Protein AF-A0A4Y1ZIA5-F1 (afdb_monomer_lite)

Sequence (81 aa):
MNAGVILLTVASLFVGLFPRLMISSVTPAYNLTVYNSASGSYSLTVMTIVAVTLLPFVLGYSIWSYYVFRKRVTKDHHLEY

InterPro domains:
  IPR003317 Cytochrome ubiquinol oxidase subunit 2 [PF02322] (2-69)
  IPR003317 Cytochrome ubiquinol oxidase subunit 2 [PTHR43141] (3-79)

Structure (mmCIF, N/CA/C/O backbone):
data_AF-A0A4Y1ZIA5-F1
#
_entry.id   AF-A0A4Y1ZIA5-F1
#
loop_
_atom_site.group_PDB
_atom_site.id
_atom_site.type_symbol
_atom_site.label_atom_id
_atom_site.label_alt_id
_atom_site.label_comp_id
_atom_site.label_asym_id
_atom_site.label_entity_id
_atom_site.label_seq_id
_atom_site.pdbx_PDB_ins_code
_atom_site.Cartn_x
_atom_site.Cartn_y
_atom_site.Cartn_z
_atom_site.occupancy
_atom_site.B_iso_or_equiv
_atom_site.auth_seq_id
_atom_site.auth_comp_id
_atom_site.auth_asym_id
_atom_site.auth_atom_id
_atom_site.pdbx_PDB_model_num
ATOM 1 N N . MET A 1 1 ? -11.536 14.550 8.536 1.00 57.53 1 MET A N 1
ATOM 2 C CA . MET A 1 1 ? -12.055 14.703 7.160 1.00 57.53 1 MET A CA 1
ATOM 3 C C . MET A 1 1 ? -10.966 14.802 6.078 1.00 57.53 1 MET A C 1
ATOM 5 O O . MET A 1 1 ? -11.319 14.977 4.924 1.00 57.53 1 MET A O 1
ATOM 9 N N . ASN A 1 2 ? -9.672 14.592 6.383 1.00 81.88 2 ASN A N 1
ATOM 10 C CA . ASN A 1 2 ? -8.591 14.849 5.407 1.00 81.88 2 ASN A CA 1
ATOM 11 C C . ASN A 1 2 ? -7.902 13.579 4.875 1.00 81.88 2 ASN A C 1
ATOM 13 O O . ASN A 1 2 ? -7.193 13.645 3.878 1.00 81.88 2 ASN A O 1
ATOM 17 N N . ALA A 1 3 ? -8.116 12.420 5.509 1.00 82.88 3 ALA A N 1
ATOM 18 C CA . ALA A 1 3 ? -7.444 11.175 5.130 1.00 82.88 3 ALA A CA 1
ATOM 19 C C . ALA A 1 3 ? -7.764 10.745 3.688 1.00 82.88 3 ALA A C 1
ATOM 21 O O . ALA A 1 3 ? -6.858 10.376 2.950 1.00 82.88 3 ALA A O 1
ATOM 22 N N . GLY A 1 4 ? -9.028 10.864 3.265 1.00 88.19 4 GLY A N 1
ATOM 23 C CA . GLY A 1 4 ? -9.433 10.542 1.893 1.00 88.19 4 GLY A CA 1
ATOM 24 C C . GLY A 1 4 ? -8.787 11.457 0.851 1.00 88.19 4 GLY A C 1
ATOM 25 O O . GLY A 1 4 ? -8.327 10.979 -0.177 1.00 88.19 4 GLY A O 1
ATOM 26 N N . VAL A 1 5 ? -8.673 12.757 1.146 1.00 91.06 5 VAL A N 1
ATOM 27 C CA . VAL A 1 5 ? -8.022 13.725 0.246 1.00 91.06 5 VAL A CA 1
ATOM 28 C C . VAL A 1 5 ? -6.536 13.406 0.086 1.00 91.06 5 VAL A C 1
ATOM 30 O O . VAL A 1 5 ? -6.033 13.409 -1.031 1.00 91.06 5 VAL A O 1
ATOM 33 N N . ILE A 1 6 ? -5.841 13.069 1.178 1.00 91.19 6 ILE A N 1
ATOM 34 C CA . ILE A 1 6 ? -4.428 12.662 1.129 1.00 91.19 6 ILE A CA 1
ATOM 35 C C . ILE A 1 6 ? -4.266 11.412 0.256 1.00 91.19 6 ILE A C 1
ATOM 37 O O . ILE A 1 6 ? -3.413 11.388 -0.626 1.00 91.19 6 ILE A O 1
ATOM 41 N N . LEU A 1 7 ? -5.114 10.401 0.462 1.00 92.31 7 LEU A N 1
ATOM 42 C CA . LEU A 1 7 ? -5.079 9.149 -0.297 1.00 92.31 7 LEU A CA 1
ATOM 43 C C . LEU A 1 7 ? -5.270 9.385 -1.801 1.00 92.31 7 LEU A C 1
ATOM 45 O O . LEU A 1 7 ? -4.497 8.871 -2.607 1.00 92.31 7 LEU A O 1
ATOM 49 N N . LEU A 1 8 ? -6.263 10.197 -2.172 1.00 92.00 8 LEU A N 1
ATOM 50 C CA . LEU A 1 8 ? -6.572 10.513 -3.567 1.00 92.00 8 LEU A CA 1
ATOM 51 C C . LEU A 1 8 ? -5.458 11.318 -4.242 1.00 92.00 8 LEU A C 1
ATOM 53 O O . LEU A 1 8 ? -5.089 11.010 -5.373 1.00 92.00 8 LEU A O 1
ATOM 57 N N . THR A 1 9 ? -4.895 12.311 -3.552 1.00 90.69 9 THR A N 1
ATOM 58 C CA . THR A 1 9 ? -3.785 13.115 -4.082 1.00 90.69 9 THR A CA 1
ATOM 59 C C . THR A 1 9 ? -2.527 12.276 -4.277 1.00 90.69 9 THR A C 1
ATOM 61 O O . THR A 1 9 ? -1.858 12.392 -5.297 1.00 90.69 9 THR A O 1
ATOM 64 N N . VAL A 1 10 ? -2.196 11.396 -3.331 1.00 89.62 10 VAL A N 1
ATOM 65 C CA . VAL A 1 10 ? -1.037 10.506 -3.483 1.00 89.62 10 VAL A CA 1
ATOM 66 C C . VAL A 1 10 ? -1.266 9.528 -4.637 1.00 89.62 10 VAL A C 1
ATOM 68 O O . VAL A 1 10 ? -0.383 9.356 -5.473 1.00 89.62 10 VAL A O 1
ATOM 71 N N . ALA A 1 11 ? -2.458 8.936 -4.740 1.00 90.62 11 ALA A N 1
ATOM 72 C CA . ALA A 1 11 ? -2.786 8.024 -5.831 1.00 90.62 11 ALA A CA 1
ATOM 73 C C . ALA A 1 11 ? -2.693 8.699 -7.211 1.00 90.62 11 ALA A C 1
ATOM 75 O O . ALA A 1 11 ? -2.113 8.122 -8.131 1.00 90.62 11 ALA A O 1
ATOM 76 N N . SER A 1 12 ? -3.204 9.926 -7.360 1.00 89.38 12 SER A N 1
ATOM 77 C CA . SER A 1 12 ? -3.165 10.646 -8.639 1.00 89.38 12 SER A CA 1
ATOM 78 C C . SER A 1 12 ? -1.738 10.970 -9.091 1.00 89.38 12 SER A C 1
ATOM 80 O O . SER A 1 12 ? -1.440 10.854 -10.281 1.00 89.38 12 SER A O 1
ATOM 82 N N . LEU A 1 13 ? -0.834 11.282 -8.156 1.00 88.12 13 LEU A N 1
ATOM 83 C CA . LEU A 1 13 ? 0.587 11.488 -8.449 1.00 88.12 13 LEU A CA 1
ATOM 84 C C . LEU A 1 13 ? 1.234 10.232 -9.041 1.00 88.12 13 LEU A C 1
ATOM 86 O O . LEU A 1 13 ? 1.896 10.312 -10.074 1.00 88.12 13 LEU A O 1
ATOM 90 N N . PHE A 1 14 ? 1.018 9.065 -8.428 1.00 85.69 14 PHE A N 1
ATOM 91 C CA . PHE A 1 14 ? 1.602 7.813 -8.918 1.00 85.69 14 PHE A CA 1
ATOM 92 C C . PHE A 1 14 ? 1.003 7.362 -10.255 1.00 85.69 14 PHE A C 1
ATOM 94 O O . PHE A 1 14 ? 1.741 6.869 -11.107 1.00 85.69 14 PHE A O 1
ATOM 101 N N . VAL A 1 15 ? -0.297 7.584 -10.480 1.00 86.75 15 VAL A N 1
ATOM 102 C CA . VAL A 1 15 ? -0.941 7.313 -11.778 1.00 86.75 15 VAL A CA 1
ATOM 103 C C . VAL A 1 15 ? -0.361 8.201 -12.881 1.00 86.75 15 VAL A C 1
ATOM 105 O O . VAL A 1 15 ? -0.089 7.707 -13.971 1.00 86.75 15 VAL A O 1
ATOM 108 N N . GLY A 1 16 ? -0.128 9.488 -12.609 1.00 83.00 16 GLY A N 1
ATOM 109 C CA . GLY A 1 16 ? 0.465 10.408 -13.585 1.00 83.00 16 GLY A CA 1
ATOM 110 C C . GLY A 1 16 ? 1.949 10.150 -13.867 1.00 83.00 16 GLY A C 1
ATOM 111 O O . GLY A 1 16 ? 2.437 10.476 -14.950 1.00 83.00 16 GLY A O 1
ATOM 112 N N . LEU A 1 17 ? 2.676 9.571 -12.906 1.00 82.31 17 LEU A N 1
ATOM 113 C CA . LEU A 1 17 ? 4.114 9.334 -13.022 1.00 82.31 17 LEU A CA 1
ATOM 114 C C . LEU A 1 17 ? 4.445 7.996 -13.701 1.00 82.31 17 LEU A C 1
ATOM 116 O O . LEU A 1 17 ? 5.463 7.905 -14.390 1.00 82.31 17 LEU A O 1
ATOM 120 N N . PHE A 1 18 ? 3.579 6.985 -13.576 1.00 78.81 18 PHE A N 1
ATOM 121 C CA . PHE A 1 18 ? 3.777 5.664 -14.178 1.00 78.81 18 PHE A CA 1
ATOM 122 C C . PHE A 1 18 ? 3.994 5.754 -15.707 1.00 78.81 18 PHE A C 1
ATOM 124 O O . PHE A 1 18 ? 3.249 6.460 -16.386 1.00 78.81 18 PHE A O 1
ATOM 131 N N . PRO A 1 19 ? 4.997 5.066 -16.301 1.00 73.56 19 PRO A N 1
ATOM 132 C CA . PRO A 1 19 ? 5.898 4.050 -15.731 1.00 73.56 19 PRO A CA 1
ATOM 133 C C . PRO A 1 19 ? 7.223 4.603 -15.168 1.00 73.56 19 PRO A C 1
ATOM 135 O O . PRO A 1 19 ? 8.143 3.837 -14.858 1.00 73.56 19 PRO A O 1
ATOM 138 N N . ARG A 1 20 ? 7.366 5.929 -15.089 1.00 81.12 20 ARG A N 1
ATOM 139 C CA . ARG A 1 20 ? 8.531 6.596 -14.499 1.00 81.12 20 ARG A CA 1
ATOM 140 C C . ARG A 1 20 ? 8.351 6.667 -12.978 1.00 81.12 20 ARG A C 1
ATOM 142 O O . ARG A 1 20 ? 7.238 6.669 -12.471 1.00 81.12 20 ARG A O 1
ATOM 149 N N . LEU A 1 21 ? 9.461 6.675 -12.253 1.00 76.44 21 LEU A N 1
ATOM 150 C CA . LEU A 1 21 ? 9.519 6.864 -10.798 1.00 76.44 21 LEU A CA 1
ATOM 151 C C . LEU A 1 21 ? 10.237 8.168 -10.458 1.00 76.44 21 LEU A C 1
ATOM 153 O O . LEU A 1 21 ? 9.916 8.823 -9.473 1.00 76.44 21 LEU A O 1
ATOM 157 N N . MET A 1 22 ? 11.187 8.565 -11.306 1.00 78.75 22 MET A N 1
ATOM 158 C CA . MET A 1 22 ? 11.843 9.861 -11.237 1.00 78.75 22 MET A CA 1
ATOM 159 C C . MET A 1 22 ? 12.191 10.321 -12.651 1.00 78.75 22 MET A C 1
ATOM 161 O O . MET A 1 22 ? 12.798 9.577 -13.426 1.00 78.75 22 MET A O 1
ATOM 165 N N . ILE A 1 23 ? 11.786 11.543 -12.993 1.00 71.56 23 ILE A N 1
ATOM 166 C CA . ILE A 1 23 ? 12.123 12.175 -14.271 1.00 71.56 23 ILE A CA 1
ATOM 167 C C . ILE A 1 23 ? 13.450 12.911 -14.084 1.00 71.56 23 ILE A C 1
ATOM 169 O O . ILE A 1 23 ? 13.608 13.671 -13.131 1.00 71.56 23 ILE A O 1
ATOM 173 N N . SER A 1 24 ? 14.407 12.672 -14.974 1.00 71.75 24 SER A N 1
ATOM 174 C CA . SER A 1 24 ? 15.682 13.383 -14.963 1.00 71.75 24 SER A CA 1
ATOM 175 C C . SER A 1 24 ? 15.524 14.766 -15.588 1.00 71.75 24 SER A C 1
ATOM 177 O O . SER A 1 24 ? 14.991 14.901 -16.688 1.00 71.75 24 SER A O 1
ATOM 179 N N . SER A 1 25 ? 16.029 15.793 -14.905 1.00 70.31 25 SER A N 1
ATOM 180 C CA . SER A 1 25 ? 15.993 17.184 -15.378 1.00 70.31 25 SER A CA 1
ATOM 181 C C . SER A 1 25 ? 17.094 17.523 -16.393 1.00 70.31 25 SER A C 1
ATOM 183 O O . SER A 1 25 ? 17.095 18.626 -16.929 1.00 70.31 25 SER A O 1
ATOM 185 N N . VAL A 1 26 ? 18.047 16.611 -16.638 1.00 73.88 26 VAL A N 1
ATOM 186 C CA . VAL A 1 26 ? 19.236 16.868 -17.478 1.00 73.88 26 VAL A CA 1
ATOM 187 C C . VAL A 1 26 ? 19.150 16.153 -18.825 1.00 73.88 26 VAL A C 1
ATOM 189 O O . VAL A 1 26 ? 19.492 16.730 -19.852 1.00 73.88 26 VAL A O 1
ATOM 192 N N . THR A 1 2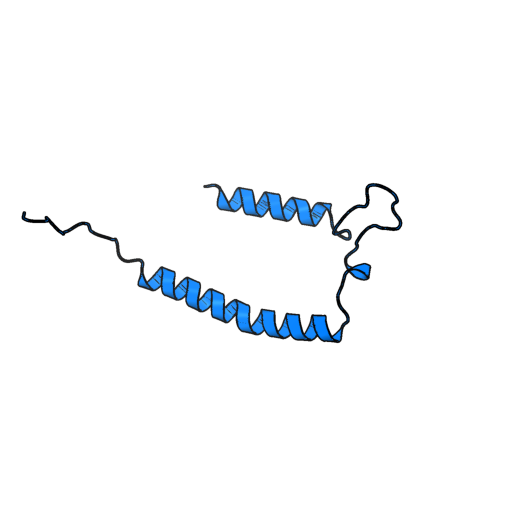7 ? 18.687 14.900 -18.853 1.00 66.88 27 THR A N 1
ATOM 193 C CA . THR A 1 27 ? 18.437 14.200 -20.119 1.00 66.88 27 THR A CA 1
ATOM 194 C C . THR A 1 27 ? 17.427 13.060 -19.940 1.00 66.88 27 THR A C 1
ATOM 196 O O . THR A 1 27 ? 17.480 12.355 -18.925 1.00 66.88 27 THR A O 1
ATOM 199 N N . PRO A 1 28 ? 16.543 12.801 -20.922 1.00 68.50 28 PRO A N 1
ATOM 200 C CA . PRO A 1 28 ? 15.556 11.722 -20.842 1.00 68.50 28 PRO A CA 1
ATOM 201 C C . PRO A 1 28 ? 16.152 10.310 -20.695 1.00 68.50 28 PRO A C 1
ATOM 203 O O . PRO A 1 28 ? 15.446 9.398 -20.266 1.00 68.50 28 PRO A O 1
ATOM 206 N N . ALA A 1 29 ? 17.432 10.118 -21.034 1.00 68.88 29 ALA A N 1
ATOM 207 C CA . ALA A 1 29 ? 18.119 8.827 -20.935 1.00 68.88 29 ALA A CA 1
ATOM 208 C C . ALA A 1 29 ? 18.391 8.368 -19.486 1.00 68.88 29 ALA A C 1
ATOM 210 O O . ALA A 1 29 ? 18.545 7.174 -19.259 1.00 68.88 29 ALA A O 1
ATOM 211 N N . TYR A 1 30 ? 18.397 9.280 -18.504 1.00 69.38 30 TYR A N 1
ATOM 212 C CA . TYR A 1 30 ? 18.569 8.948 -17.077 1.00 69.38 30 TYR A CA 1
ATOM 213 C C . TYR A 1 30 ? 17.241 8.897 -16.306 1.00 69.38 30 TYR A C 1
ATOM 215 O O . TYR A 1 30 ? 17.224 9.029 -15.084 1.00 69.38 30 TYR A O 1
ATOM 223 N N . ASN A 1 31 ? 16.109 8.752 -16.999 1.00 73.06 31 ASN A N 1
ATOM 224 C CA . ASN A 1 31 ? 14.826 8.562 -16.330 1.00 73.06 31 ASN A CA 1
ATOM 225 C C . ASN A 1 31 ? 14.824 7.233 -15.562 1.00 73.06 31 ASN A C 1
ATOM 227 O O . ASN A 1 31 ? 15.007 6.169 -16.157 1.00 73.06 31 ASN A O 1
ATOM 231 N N . LEU A 1 32 ? 14.546 7.281 -14.257 1.00 71.19 32 LEU A N 1
ATOM 232 C CA . LEU A 1 32 ? 14.334 6.071 -13.468 1.00 71.19 32 LEU A CA 1
ATOM 233 C C . LEU A 1 32 ? 12.934 5.550 -13.775 1.00 71.19 32 LEU A C 1
ATOM 235 O O . LEU A 1 32 ? 11.926 6.198 -13.480 1.00 71.19 32 LEU A O 1
ATOM 239 N N . THR A 1 33 ? 12.882 4.384 -14.405 1.00 77.81 33 THR A N 1
ATOM 240 C CA . THR A 1 33 ? 11.648 3.668 -14.736 1.00 77.81 33 THR A CA 1
ATOM 241 C C . THR A 1 33 ? 11.548 2.409 -13.892 1.00 77.81 33 THR A C 1
ATOM 243 O O . THR A 1 33 ? 12.563 1.893 -13.423 1.00 77.81 33 THR A O 1
ATOM 246 N N . VAL A 1 34 ? 10.336 1.871 -13.741 1.00 74.75 34 VAL A N 1
ATOM 247 C CA . VAL A 1 34 ? 10.120 0.632 -12.974 1.00 74.75 34 VAL A CA 1
ATOM 248 C C . VAL A 1 34 ? 10.980 -0.538 -13.480 1.00 74.75 34 VAL A C 1
ATOM 250 O O . VAL A 1 34 ? 11.376 -1.395 -12.701 1.00 74.75 34 VAL A O 1
ATOM 253 N N . TYR A 1 35 ? 11.325 -0.540 -14.770 1.00 76.88 35 TYR A N 1
ATOM 254 C CA . TYR A 1 35 ? 12.119 -1.590 -15.409 1.00 76.88 35 TYR A CA 1
ATOM 255 C C . TYR A 1 35 ? 13.620 -1.466 -15.149 1.00 76.88 35 TYR A C 1
ATOM 257 O O . TYR A 1 35 ? 14.314 -2.475 -15.095 1.00 76.88 35 TYR A O 1
ATOM 265 N N . ASN A 1 36 ? 14.130 -0.241 -15.009 1.00 74.31 36 ASN A N 1
ATOM 266 C CA . ASN A 1 36 ? 15.559 0.002 -14.808 1.00 74.31 36 ASN A CA 1
ATOM 267 C C . ASN A 1 36 ? 15.932 0.078 -13.318 1.00 74.31 36 ASN A C 1
ATOM 269 O O . ASN A 1 36 ? 17.051 -0.249 -12.946 1.00 74.31 36 ASN A O 1
ATOM 273 N N . SER A 1 37 ? 14.990 0.483 -12.462 1.00 74.75 37 SER A N 1
ATOM 274 C CA . SER A 1 37 ? 15.225 0.683 -11.026 1.00 74.75 37 SER A CA 1
ATOM 275 C C . SER A 1 37 ? 14.807 -0.499 -10.147 1.00 74.75 37 SER A C 1
ATOM 277 O O . SER A 1 37 ? 14.987 -0.440 -8.932 1.00 74.75 37 SER A O 1
ATOM 279 N N . ALA A 1 38 ? 14.234 -1.559 -10.723 1.00 75.94 38 ALA A N 1
ATOM 280 C CA . ALA A 1 38 ? 13.888 -2.754 -9.965 1.00 75.94 38 ALA A CA 1
ATOM 281 C C . ALA A 1 38 ? 15.148 -3.530 -9.548 1.00 75.94 38 ALA A C 1
ATOM 283 O O . ALA A 1 38 ? 16.051 -3.769 -10.349 1.00 75.94 38 ALA A O 1
ATOM 284 N N . SER A 1 39 ? 15.179 -3.972 -8.289 1.00 76.31 39 SER A N 1
ATOM 285 C CA . SER A 1 39 ? 16.161 -4.947 -7.810 1.00 76.31 39 SER A CA 1
ATOM 286 C C . SER A 1 39 ? 16.048 -6.265 -8.585 1.00 76.31 39 SER A C 1
ATOM 288 O O . SER A 1 39 ? 14.979 -6.609 -9.092 1.00 76.31 39 SER A O 1
ATOM 290 N N . GLY A 1 40 ? 17.137 -7.039 -8.633 1.00 80.31 40 GLY A N 1
ATOM 291 C CA . GLY A 1 40 ? 17.153 -8.344 -9.303 1.00 80.31 40 GLY A CA 1
ATOM 292 C C . GLY A 1 40 ? 16.014 -9.271 -8.852 1.00 80.31 40 GLY A C 1
ATOM 293 O O . GLY A 1 40 ? 15.578 -9.223 -7.697 1.00 80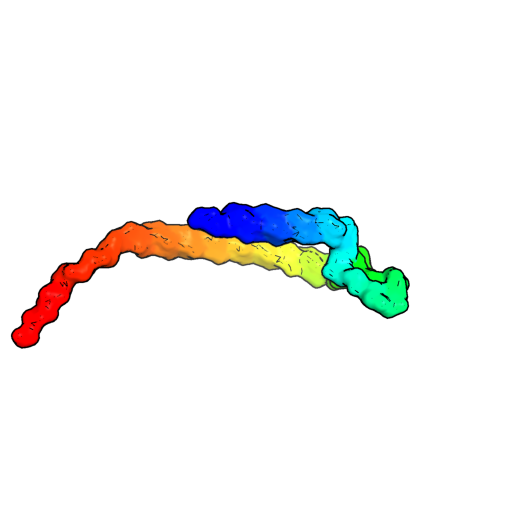.31 40 GLY A O 1
ATOM 294 N N . SER A 1 41 ? 15.556 -10.138 -9.762 1.00 80.88 41 SER A N 1
ATOM 295 C CA . SER A 1 41 ? 14.361 -10.989 -9.603 1.00 80.88 41 SER A CA 1
ATOM 296 C C . SER A 1 41 ? 14.327 -11.780 -8.293 1.00 80.88 41 SER A C 1
ATOM 298 O O . SER A 1 41 ? 13.276 -11.880 -7.660 1.00 80.88 41 SER A O 1
ATOM 300 N N . TYR A 1 42 ? 15.477 -12.289 -7.849 1.00 79.25 42 TYR A N 1
ATOM 301 C CA . TYR A 1 42 ? 15.603 -13.014 -6.586 1.00 79.25 42 TYR A CA 1
ATOM 302 C C . TYR A 1 42 ? 15.255 -12.141 -5.371 1.00 79.25 42 TYR A C 1
ATOM 304 O O . TYR A 1 42 ? 14.382 -12.497 -4.582 1.00 79.25 42 TYR A O 1
ATOM 312 N N . SER A 1 43 ? 15.882 -10.966 -5.250 1.00 85.38 43 SER A N 1
ATOM 313 C CA . SER A 1 43 ? 15.650 -10.050 -4.124 1.00 85.38 43 SER A CA 1
ATOM 314 C C . SER A 1 43 ? 14.211 -9.528 -4.117 1.00 85.38 43 SER A C 1
ATOM 316 O O . SER A 1 43 ? 13.552 -9.531 -3.077 1.00 85.38 43 SER A O 1
ATOM 318 N N . LEU A 1 44 ? 13.680 -9.179 -5.295 1.00 86.19 44 LEU A N 1
ATOM 319 C CA . LEU A 1 44 ? 12.301 -8.711 -5.440 1.00 86.19 44 LEU A CA 1
ATOM 320 C C . LEU A 1 44 ? 11.280 -9.772 -5.002 1.00 86.19 44 LEU A C 1
ATOM 322 O O . LEU A 1 44 ? 10.313 -9.459 -4.306 1.00 86.19 44 LEU A O 1
ATOM 326 N N . THR A 1 45 ? 11.507 -11.034 -5.370 1.00 86.81 45 THR A N 1
ATOM 327 C CA . THR A 1 45 ? 10.619 -12.147 -5.003 1.00 86.81 45 THR A CA 1
ATOM 328 C C . THR A 1 45 ? 10.646 -12.394 -3.499 1.00 86.81 45 THR A C 1
ATOM 330 O O . THR A 1 45 ? 9.591 -12.481 -2.872 1.00 86.81 45 THR A O 1
ATOM 333 N N . VAL A 1 46 ? 11.838 -12.439 -2.896 1.00 90.88 46 VAL A N 1
ATOM 334 C CA . VAL A 1 46 ? 11.990 -12.624 -1.446 1.00 90.88 46 VAL A CA 1
ATOM 335 C C . VAL A 1 46 ? 11.313 -11.486 -0.682 1.00 90.88 46 VAL A C 1
ATOM 337 O O . VAL A 1 46 ? 10.513 -11.748 0.214 1.00 90.88 46 VAL A O 1
ATOM 340 N N . MET A 1 47 ? 11.553 -10.229 -1.067 1.00 91.44 47 MET A N 1
ATOM 341 C CA . MET A 1 47 ? 10.905 -9.071 -0.442 1.00 91.44 47 MET A CA 1
ATOM 342 C C . MET A 1 47 ? 9.381 -9.097 -0.596 1.00 91.44 47 MET A C 1
ATOM 344 O O . MET A 1 47 ? 8.677 -8.702 0.328 1.00 91.44 47 MET A O 1
ATOM 348 N N . THR A 1 48 ? 8.859 -9.611 -1.713 1.00 91.25 48 THR A N 1
ATOM 349 C CA . THR A 1 48 ? 7.412 -9.767 -1.924 1.00 91.25 48 THR A CA 1
ATOM 350 C C . THR A 1 48 ? 6.818 -10.816 -0.986 1.00 91.25 48 THR A C 1
ATOM 352 O O . THR A 1 48 ? 5.799 -10.555 -0.353 1.00 91.25 48 THR A O 1
ATOM 355 N N . ILE A 1 49 ? 7.468 -11.975 -0.830 1.00 92.94 49 ILE A N 1
ATOM 356 C CA . ILE A 1 49 ? 7.034 -13.025 0.111 1.00 92.94 49 ILE A CA 1
ATOM 357 C C . ILE A 1 49 ? 7.041 -12.485 1.547 1.00 92.94 49 ILE A C 1
ATOM 359 O O . ILE A 1 49 ? 6.085 -12.673 2.303 1.00 92.94 49 ILE A O 1
ATOM 363 N N . VAL A 1 50 ? 8.096 -11.760 1.915 1.00 93.62 50 VAL A N 1
ATOM 364 C CA . VAL A 1 50 ? 8.220 -11.124 3.231 1.00 93.62 50 VAL A CA 1
ATOM 365 C C . VAL A 1 50 ? 7.122 -10.078 3.438 1.00 93.62 50 VAL A C 1
ATOM 367 O O . VAL A 1 50 ? 6.466 -10.081 4.475 1.00 93.62 50 VAL A O 1
ATOM 370 N N . ALA A 1 51 ? 6.855 -9.226 2.447 1.00 93.25 51 ALA A N 1
ATOM 371 C CA . ALA A 1 51 ? 5.787 -8.235 2.525 1.00 93.25 51 ALA A CA 1
ATOM 372 C C . ALA A 1 51 ? 4.409 -8.895 2.682 1.00 93.25 51 ALA A C 1
ATOM 374 O O . ALA A 1 51 ? 3.652 -8.511 3.566 1.00 93.25 51 ALA A O 1
ATOM 375 N N . VAL A 1 52 ? 4.097 -9.922 1.887 1.00 95.12 52 VAL A N 1
ATOM 376 C CA . VAL A 1 52 ? 2.802 -10.625 1.935 1.00 95.12 52 VAL A CA 1
ATOM 377 C C . VAL A 1 52 ? 2.580 -11.347 3.266 1.00 95.12 52 VAL A C 1
ATOM 379 O O . VAL A 1 52 ? 1.441 -11.468 3.701 1.00 95.12 52 VAL A O 1
ATOM 382 N N . THR A 1 53 ? 3.640 -11.801 3.934 1.00 95.81 53 THR A N 1
ATOM 383 C CA . THR A 1 53 ? 3.537 -12.496 5.228 1.00 95.81 53 THR A CA 1
ATOM 384 C C . THR A 1 53 ? 3.527 -11.537 6.420 1.00 95.81 53 THR A C 1
ATOM 386 O O . THR A 1 53 ? 2.693 -11.680 7.314 1.00 95.81 53 THR A O 1
ATOM 389 N N . LEU A 1 54 ? 4.402 -10.526 6.439 1.00 94.56 54 LEU A N 1
ATOM 390 C CA . LEU A 1 54 ? 4.522 -9.587 7.560 1.00 94.56 54 LEU A CA 1
ATOM 391 C C . LEU A 1 54 ? 3.446 -8.500 7.558 1.00 94.56 54 LEU A C 1
ATOM 393 O O . LEU A 1 54 ? 2.960 -8.128 8.625 1.00 94.56 54 LEU A O 1
ATOM 397 N N . LEU A 1 55 ? 3.053 -7.985 6.391 1.00 95.06 55 LEU A N 1
ATOM 398 C CA . LEU A 1 55 ? 2.056 -6.917 6.296 1.00 95.06 55 LEU A CA 1
ATOM 399 C C . LEU A 1 55 ? 0.718 -7.277 6.969 1.00 95.06 55 LEU A C 1
ATOM 401 O O . LEU A 1 55 ? 0.263 -6.486 7.799 1.00 95.06 55 LEU A O 1
ATOM 405 N N . PRO A 1 56 ? 0.080 -8.437 6.696 1.00 94.31 56 PRO A N 1
ATOM 406 C CA . PRO A 1 56 ? -1.170 -8.789 7.366 1.00 94.31 56 PRO A CA 1
ATOM 407 C C . PRO A 1 56 ? -0.982 -9.009 8.870 1.00 94.31 56 PRO A C 1
ATOM 409 O O . PRO A 1 56 ? -1.874 -8.668 9.643 1.00 94.31 56 PRO A O 1
ATOM 412 N N . PHE A 1 57 ? 0.176 -9.517 9.301 1.00 95.38 57 PHE A N 1
ATOM 413 C CA . PHE A 1 57 ? 0.484 -9.689 10.720 1.00 95.38 57 PHE A CA 1
ATOM 414 C C . PHE A 1 57 ? 0.536 -8.340 11.452 1.00 95.38 57 PHE A C 1
ATOM 416 O O . PHE A 1 57 ? -0.122 -8.160 12.479 1.00 95.38 57 PHE A O 1
ATOM 423 N N . VAL A 1 58 ? 1.254 -7.365 10.887 1.00 94.62 58 VAL A N 1
ATOM 424 C CA . VAL A 1 58 ? 1.354 -6.008 11.444 1.00 94.62 58 VAL A CA 1
ATOM 425 C C . VAL A 1 58 ? -0.015 -5.335 11.479 1.00 94.62 58 VAL A C 1
ATOM 427 O O . VAL A 1 58 ? -0.402 -4.799 12.517 1.00 94.62 58 VAL A O 1
ATOM 430 N N . LEU A 1 59 ? -0.781 -5.405 10.386 1.00 94.19 59 LEU A N 1
ATOM 431 C CA . LEU A 1 59 ? -2.129 -4.834 10.331 1.00 94.19 59 LEU A CA 1
ATOM 432 C C . LEU A 1 59 ? -3.075 -5.495 11.337 1.00 94.19 59 LEU A C 1
ATOM 434 O O . LEU A 1 59 ? -3.845 -4.793 11.989 1.00 94.19 59 LEU A O 1
ATOM 438 N N . GLY A 1 60 ? -2.993 -6.816 11.515 1.00 95.38 60 GLY A N 1
ATOM 439 C CA . GLY A 1 60 ? -3.765 -7.543 12.522 1.00 95.38 60 GLY A CA 1
ATOM 440 C C . GLY A 1 60 ? -3.485 -7.034 13.935 1.00 95.38 60 GLY A C 1
ATOM 441 O O . GLY A 1 60 ? -4.421 -6.740 14.679 1.00 95.38 60 GLY A O 1
ATOM 442 N N . TYR A 1 61 ? -2.208 -6.839 14.279 1.00 92.12 61 TYR A N 1
ATOM 443 C CA . TYR A 1 61 ? -1.825 -6.257 15.565 1.00 92.12 61 TYR A CA 1
ATOM 444 C C . TYR A 1 61 ? -2.2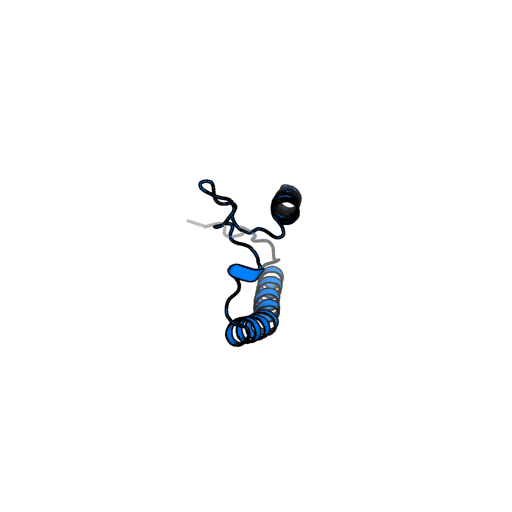87 -4.803 15.709 1.00 92.12 61 TYR A C 1
ATOM 446 O O . TYR A 1 61 ? -2.829 -4.434 16.752 1.00 92.12 61 TYR A O 1
ATOM 454 N N . SER A 1 62 ? -2.131 -3.980 14.666 1.00 90.12 62 SER A N 1
ATOM 455 C CA . SER A 1 62 ? -2.630 -2.602 14.670 1.00 90.12 62 SER A CA 1
ATOM 456 C C . SER A 1 62 ? -4.138 -2.565 14.928 1.00 90.12 62 SER A C 1
ATOM 458 O O . SER A 1 62 ? -4.578 -1.858 15.831 1.00 90.12 62 SER A O 1
ATOM 460 N N . ILE A 1 63 ? -4.930 -3.366 14.209 1.00 93.81 63 ILE A N 1
ATOM 461 C CA . ILE A 1 63 ? -6.389 -3.438 14.376 1.00 93.81 63 ILE A CA 1
ATOM 462 C C . ILE A 1 63 ? -6.757 -3.922 15.783 1.00 93.81 63 ILE A C 1
ATOM 464 O O . ILE A 1 63 ? -7.614 -3.319 16.429 1.00 93.81 63 ILE A O 1
ATOM 468 N N . TRP A 1 64 ? -6.106 -4.979 16.278 1.00 92.81 64 TRP A N 1
ATOM 469 C CA . TRP A 1 64 ? -6.361 -5.513 17.616 1.00 92.81 64 TRP A CA 1
ATOM 470 C C . TRP A 1 64 ? -6.054 -4.490 18.710 1.00 92.81 64 TRP A C 1
ATOM 472 O O . TRP A 1 64 ? -6.884 -4.279 19.591 1.00 92.81 64 TRP A O 1
ATOM 482 N N . SER A 1 65 ? -4.921 -3.792 18.619 1.00 87.69 65 SER A N 1
ATOM 483 C CA . SER A 1 65 ? -4.559 -2.721 19.550 1.00 87.69 65 SER A CA 1
ATOM 484 C C . SER A 1 65 ? -5.617 -1.610 19.563 1.00 87.69 65 SER A C 1
ATOM 486 O O . SER A 1 65 ? -6.153 -1.272 20.620 1.00 87.69 65 SER A O 1
ATOM 488 N N . TYR A 1 66 ? -6.023 -1.119 18.385 1.00 88.00 66 TYR A N 1
ATOM 489 C CA . TYR A 1 66 ? -7.110 -0.139 18.269 1.00 88.00 66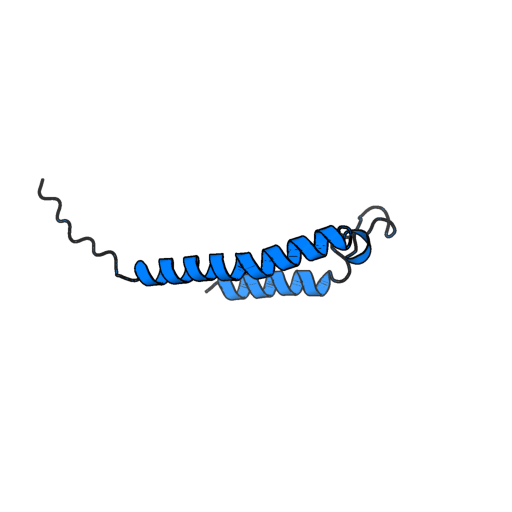 TYR A CA 1
ATOM 490 C C . TYR A 1 6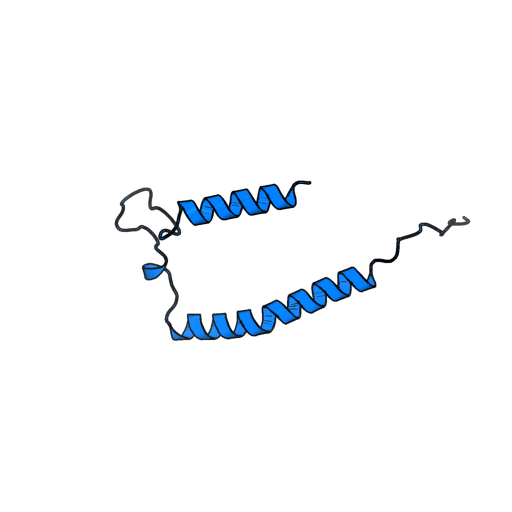6 ? -8.429 -0.645 18.870 1.00 88.00 66 TYR A C 1
ATOM 492 O O . TYR A 1 66 ? -9.166 0.124 19.488 1.00 88.00 66 TYR A O 1
ATOM 500 N N . TYR A 1 67 ? -8.729 -1.935 18.718 1.00 88.00 67 TYR A N 1
ATOM 501 C CA . TYR A 1 67 ? -9.924 -2.541 19.291 1.00 88.00 67 TYR A CA 1
ATOM 502 C C . TYR A 1 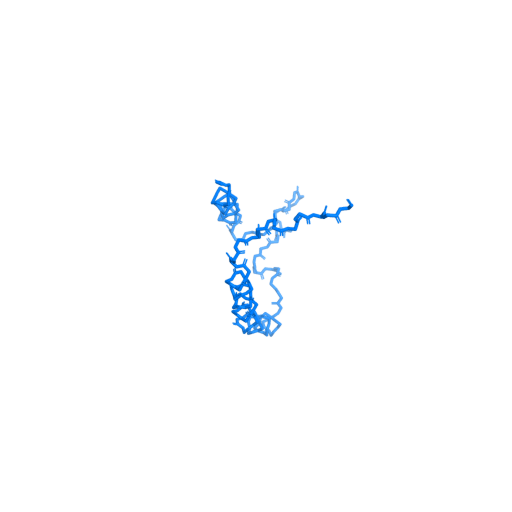67 ? -9.853 -2.645 20.821 1.00 88.00 67 TYR A C 1
ATOM 504 O O . TYR A 1 67 ? -10.833 -2.332 21.499 1.00 88.00 67 TYR A O 1
ATOM 512 N N . VAL A 1 68 ? -8.710 -3.051 21.377 1.00 86.25 68 VAL A N 1
ATOM 513 C CA . VAL A 1 68 ? -8.492 -3.190 22.827 1.00 86.25 68 VAL A CA 1
ATOM 514 C C . VAL A 1 68 ? -8.587 -1.832 23.525 1.00 86.25 68 VAL A C 1
ATOM 516 O O . VAL A 1 68 ? -9.288 -1.704 24.531 1.00 86.25 68 VAL A O 1
ATOM 519 N N . PHE A 1 69 ? -7.977 -0.791 22.956 1.00 78.00 69 PHE A N 1
ATOM 520 C CA . PHE A 1 69 ? -7.990 0.565 23.514 1.00 78.00 69 PHE A CA 1
ATOM 521 C C . PHE A 1 69 ? -9.222 1.394 23.124 1.00 78.00 69 PHE A C 1
ATOM 523 O O . PHE A 1 69 ? -9.262 2.598 23.362 1.00 78.00 69 PHE A O 1
ATOM 530 N N . ARG A 1 70 ? -10.279 0.771 22.583 1.00 79.31 70 ARG A N 1
ATOM 531 C CA . ARG A 1 70 ? -11.512 1.486 22.209 1.00 79.31 70 ARG A CA 1
ATOM 532 C C . ARG A 1 70 ? -12.300 2.040 23.399 1.00 79.31 70 ARG A C 1
ATOM 534 O O . ARG A 1 70 ? -13.263 2.783 23.202 1.00 79.31 70 ARG A O 1
ATOM 541 N N . LYS A 1 71 ? -11.995 1.602 24.627 1.00 72.06 71 LYS A N 1
ATOM 542 C CA . LYS A 1 71 ? -12.701 2.083 25.820 1.00 72.06 71 LYS A CA 1
ATOM 543 C C . LYS A 1 71 ? -12.363 3.557 26.044 1.00 72.06 71 LYS A C 1
ATOM 545 O O . LYS A 1 71 ? -11.205 3.953 25.977 1.00 72.06 71 LYS A O 1
ATOM 550 N N . ARG A 1 72 ? -13.396 4.368 26.298 1.00 67.00 72 ARG A N 1
ATOM 551 C CA . ARG A 1 72 ? -13.240 5.799 26.584 1.00 67.00 72 ARG A CA 1
ATOM 552 C C . ARG A 1 72 ? -12.305 5.983 27.778 1.00 67.00 72 ARG A C 1
ATOM 554 O O . ARG A 1 72 ? -12.518 5.374 28.822 1.00 67.00 72 ARG A O 1
ATOM 561 N N . VAL A 1 73 ? -11.308 6.847 27.621 1.00 67.94 73 VAL A N 1
ATOM 562 C CA . VAL A 1 73 ? -10.489 7.331 28.734 1.00 67.94 73 VAL A CA 1
ATOM 563 C C . VAL A 1 73 ? -11.355 8.297 29.545 1.00 67.94 73 VAL A C 1
ATOM 565 O O . VAL A 1 73 ? -11.520 9.455 29.165 1.00 67.94 73 VAL A O 1
ATOM 568 N N . THR A 1 74 ? -11.971 7.811 30.623 1.00 65.44 74 THR A N 1
ATOM 569 C CA . THR A 1 74 ? -12.654 8.665 31.605 1.00 65.44 74 THR A CA 1
ATOM 570 C C . THR A 1 74 ? -11.607 9.231 32.559 1.00 65.44 74 THR A C 1
ATOM 572 O O . THR A 1 74 ? -10.834 8.483 33.153 1.00 65.44 74 THR A O 1
ATOM 575 N N . LYS A 1 75 ? -11.574 10.557 32.714 1.00 62.91 75 LYS A N 1
ATOM 576 C CA . LYS A 1 75 ? -10.827 11.222 33.787 1.00 62.91 75 LYS A CA 1
ATOM 577 C C . LYS A 1 75 ? -11.646 11.131 35.082 1.00 62.91 75 LYS A C 1
ATOM 579 O O . LYS A 1 75 ? -12.277 12.110 35.449 1.00 62.91 75 LYS A O 1
ATOM 584 N N . ASP A 1 76 ? -11.670 9.968 35.730 1.00 60.12 76 ASP A N 1
ATOM 585 C CA . ASP A 1 76 ? -12.339 9.784 37.038 1.00 60.12 76 ASP A CA 1
ATOM 586 C C . ASP A 1 76 ? -11.336 9.675 38.196 1.00 60.12 76 ASP A C 1
ATOM 588 O O . ASP A 1 76 ? -11.538 8.970 39.176 1.00 60.12 76 ASP A O 1
ATOM 592 N N . HIS A 1 77 ? -10.208 10.372 38.080 1.00 58.88 77 HIS A N 1
ATOM 593 C CA . HIS A 1 77 ? -9.349 10.622 39.229 1.00 58.88 77 HIS A CA 1
ATOM 594 C C . HIS A 1 77 ? -9.536 12.078 39.631 1.00 58.88 77 HIS A C 1
ATOM 596 O O . HIS A 1 77 ? -8.826 12.970 39.166 1.00 58.88 77 HIS A O 1
ATOM 602 N N . HIS A 1 78 ? -10.540 12.306 40.478 1.00 57.53 78 HIS A N 1
ATOM 603 C CA . HIS A 1 78 ? -10.489 13.398 41.437 1.00 57.53 78 HIS A CA 1
ATOM 604 C C . HIS A 1 78 ? -9.215 13.166 42.259 1.00 57.53 78 HIS A C 1
ATOM 606 O O . HIS A 1 78 ? -9.152 12.254 43.079 1.00 57.53 78 HIS A O 1
ATOM 612 N N . LEU A 1 79 ? -8.150 13.890 41.917 1.00 68.81 79 LEU A N 1
ATOM 613 C CA . LEU A 1 79 ? -6.932 13.935 42.712 1.00 68.81 79 LEU A CA 1
ATOM 614 C C . LEU A 1 79 ? -7.293 14.719 43.973 1.00 68.81 79 LEU A C 1
ATOM 616 O O . LEU A 1 79 ? -7.279 15.948 43.962 1.00 68.81 79 LEU A O 1
ATOM 620 N N . GLU A 1 80 ? -7.725 13.997 45.004 1.00 57.75 80 GLU A N 1
ATOM 621 C CA . GLU A 1 80 ? -7.887 14.530 46.352 1.00 57.75 80 GLU A CA 1
ATOM 622 C C . GLU A 1 80 ? -6.471 14.836 46.865 1.00 57.75 80 GLU A C 1
ATOM 624 O O . GLU A 1 80 ? -5.690 13.924 47.147 1.00 57.75 80 GLU A O 1
ATOM 629 N N . TYR A 1 81 ? -6.106 16.120 46.828 1.00 58.91 81 TYR A N 1
ATOM 630 C CA . TYR A 1 81 ? -4.919 16.672 47.480 1.00 58.91 81 TYR A CA 1
ATOM 631 C C . TYR A 1 81 ? -5.318 17.240 48.836 1.00 58.91 81 TYR A C 1
ATOM 633 O O . TYR A 1 81 ? -6.334 17.973 48.870 1.00 58.91 81 TYR A O 1
#

Radius of gyration: 22.2 Å; chains: 1; bounding box: 32×30×68 Å

pLDDT: mean 81.09, std 11.05, range [57.53, 95.81]

Secondary structure (DSSP, 8-state):
--HHHHHHHHHHHHHHHTTEEE--SS-GGG-EEHHHHPPPHHHHHHHHHHHHHHHHHHHHHHHHHHHHTTS----------

Foldseek 3Di:
DCPVVVVVVVVVVDVVQPQFPAQDPPDNVPTHGPVNPDDDPVVVVVVVVVCVVVVVVVVVVVVVVCVVPVDDPDPPDPPPD

Organism: NCBI:txid2078